Protein AF-A0A814KP02-F1 (afdb_monomer_lite)

Radius of gyration: 24.75 Å; chains: 1; bounding box: 34×53×84 Å

Secondary structure (DSSP, 8-state):
-------------PPP-HHHHHHHHHHHHHHHHHHHHHHHHHHHHHHHHHTT---HHHHHHHHHHHHHHHHHHHHHHHHH-HHHHHH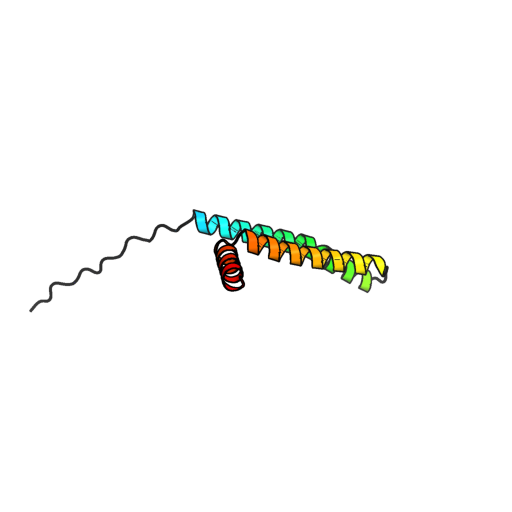HHHHHHHH-

pLDDT: mean 78.72, std 12.45, range [43.44, 91.38]

Sequence (96 aa):
MYFLRQQPRVKPFAPINISRNLRVLHNIMINVVIMSVAGAPSFVITICILAGQVTDETVIYCNLFTLFGVVLITVTSFFLTKNAKKSFVNLIQCLK

Foldseek 3Di:
DDDPDDDPPPPPDDPDPVVVVVLVVVLVVVLVVLCCVLCVLVVVVVVCVVVVNDDPVSVVVSVVSNVVSVVVNVVSCCVSDPVNVVVVVVVVVVVD

Organism: NCBI:txid433720

Structure (mmCIF, N/CA/C/O backbone):
data_AF-A0A814KP02-F1
#
_entry.id   AF-A0A814KP02-F1
#
loop_
_atom_site.group_PDB
_atom_site.id
_atom_site.type_symbol
_atom_site.label_atom_id
_atom_site.label_alt_id
_atom_site.label_comp_id
_atom_site.label_asym_id
_atom_site.label_entity_id
_atom_site.label_seq_id
_atom_site.pdbx_PDB_ins_code
_atom_site.Cartn_x
_atom_site.Cartn_y
_atom_site.Cartn_z
_atom_site.occupancy
_atom_site.B_iso_or_equiv
_atom_site.auth_seq_id
_atom_site.auth_comp_id
_atom_site.auth_asym_id
_atom_site.auth_atom_id
_atom_site.pdbx_PDB_model_num
ATOM 1 N N . MET A 1 1 ? -4.187 -29.015 64.260 1.00 43.44 1 MET A N 1
ATOM 2 C CA . MET A 1 1 ? -4.719 -30.040 63.331 1.00 43.44 1 MET A CA 1
ATOM 3 C C . MET A 1 1 ? -6.184 -29.703 63.088 1.00 43.44 1 MET A C 1
ATOM 5 O O . MET A 1 1 ? -6.888 -29.586 64.070 1.00 43.44 1 MET A O 1
ATOM 9 N N . TYR A 1 2 ? -6.725 -29.432 61.905 1.00 50.12 2 TYR A N 1
ATOM 10 C CA . TYR A 1 2 ? -6.247 -29.438 60.526 1.00 50.12 2 TYR A CA 1
ATOM 11 C C . TYR A 1 2 ? -6.974 -28.307 59.780 1.00 50.12 2 TYR A C 1
ATOM 13 O O . TYR A 1 2 ? -8.149 -28.049 60.022 1.00 50.12 2 TYR A O 1
ATOM 21 N N . PHE A 1 3 ? -6.255 -27.637 58.884 1.00 60.34 3 PHE A N 1
ATOM 22 C CA . PHE A 1 3 ? -6.766 -26.609 57.985 1.00 60.34 3 PHE A CA 1
ATOM 23 C C . PHE A 1 3 ? -7.896 -27.160 57.100 1.00 60.34 3 PHE A C 1
ATOM 25 O O . PHE A 1 3 ? -7.688 -28.110 56.344 1.00 60.34 3 PHE A O 1
ATOM 32 N N . LEU A 1 4 ? -9.067 -26.519 57.128 1.00 62.56 4 LEU A N 1
ATOM 33 C CA . LEU A 1 4 ? -10.057 -26.641 56.060 1.00 62.56 4 LEU A CA 1
ATOM 34 C C . LEU A 1 4 ? -9.446 -26.031 54.791 1.00 62.56 4 LEU A C 1
ATOM 36 O O . LEU A 1 4 ? -9.329 -24.814 54.655 1.00 62.56 4 LEU A O 1
ATOM 40 N N . ARG A 1 5 ? -8.990 -26.909 53.890 1.00 53.16 5 ARG A N 1
ATOM 41 C CA . ARG A 1 5 ? -8.518 -26.590 52.538 1.00 53.16 5 ARG A CA 1
ATOM 42 C C . ARG A 1 5 ? -9.487 -25.619 51.856 1.00 53.16 5 ARG A C 1
ATOM 44 O O . ARG A 1 5 ? -10.624 -25.981 51.562 1.00 53.16 5 ARG A O 1
ATOM 51 N N . GLN A 1 6 ? -8.996 -24.425 51.530 1.00 53.00 6 GLN A N 1
ATOM 52 C CA . GLN A 1 6 ? -9.571 -23.598 50.476 1.00 53.00 6 GLN A CA 1
ATOM 53 C C . GLN A 1 6 ? -9.565 -24.425 49.188 1.00 53.00 6 GLN A C 1
ATOM 55 O O . GLN A 1 6 ? -8.506 -24.725 48.638 1.00 53.00 6 GLN A O 1
ATOM 60 N N . GLN A 1 7 ? -10.744 -24.838 48.726 1.00 47.59 7 GLN A N 1
ATOM 61 C CA . GLN A 1 7 ? -10.887 -25.357 47.375 1.00 47.59 7 GLN A CA 1
ATOM 62 C C . GLN A 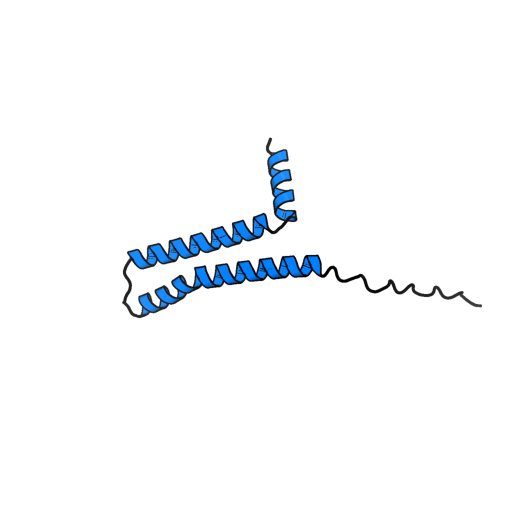1 7 ? -10.524 -24.224 46.403 1.00 47.59 7 GLN A C 1
ATOM 64 O O . GLN A 1 7 ? -11.161 -23.165 46.454 1.00 47.59 7 GLN A O 1
ATOM 69 N N . PRO A 1 8 ? -9.518 -24.393 45.528 1.00 54.91 8 PRO A N 1
ATOM 70 C CA . PRO A 1 8 ? -9.263 -23.428 44.475 1.00 54.91 8 PRO A CA 1
ATOM 71 C C . PRO A 1 8 ? -10.492 -23.410 43.562 1.00 54.91 8 PRO A C 1
ATOM 73 O O . PRO A 1 8 ? -10.756 -24.375 42.846 1.00 54.91 8 PRO A O 1
ATOM 76 N N . ARG A 1 9 ? -11.277 -22.323 43.600 1.00 53.31 9 ARG A N 1
ATOM 77 C CA . ARG A 1 9 ? -12.313 -22.055 42.594 1.00 53.31 9 ARG A CA 1
ATOM 78 C C . ARG A 1 9 ? -11.612 -21.878 41.254 1.00 53.31 9 ARG A C 1
ATOM 80 O O . ARG A 1 9 ? -11.190 -20.777 40.899 1.00 53.31 9 ARG A O 1
ATOM 87 N N . VAL A 1 10 ? -11.489 -22.979 40.524 1.00 56.06 10 VAL A N 1
ATOM 88 C CA . VAL A 1 10 ? -11.224 -22.980 39.091 1.00 56.06 10 VAL A CA 1
ATOM 89 C C . VAL A 1 10 ? -12.346 -22.155 38.470 1.00 56.06 10 VAL A C 1
ATOM 91 O O . VAL A 1 10 ? -13.504 -22.567 38.450 1.00 56.06 10 VAL A O 1
ATOM 94 N N . LYS A 1 11 ? -12.025 -20.922 38.068 1.00 61.44 11 LYS A N 1
ATOM 95 C CA . LYS A 1 11 ? -12.951 -20.092 37.301 1.00 61.44 11 LYS A CA 1
ATOM 96 C C . LYS A 1 11 ? -13.281 -20.871 36.021 1.00 61.44 11 LYS A C 1
ATOM 98 O O . LYS A 1 11 ? -12.344 -21.371 35.395 1.00 61.44 11 LYS A O 1
ATOM 103 N N . PRO A 1 12 ? -14.562 -21.006 35.636 1.00 61.50 12 PRO A N 1
ATOM 104 C CA . PRO A 1 12 ? -14.905 -21.631 34.368 1.00 61.50 12 PRO A CA 1
ATOM 105 C C . PRO A 1 12 ? -14.168 -20.904 33.240 1.00 61.50 12 PRO A C 1
ATOM 107 O O . PRO A 1 12 ? -13.996 -19.683 33.294 1.00 61.50 12 PRO A O 1
ATOM 110 N N . PHE A 1 13 ? -13.705 -21.676 32.255 1.00 55.47 13 PHE A N 1
ATOM 111 C CA . PHE A 1 13 ? -13.099 -21.186 31.022 1.00 55.47 13 PHE A CA 1
ATOM 112 C C . PHE A 1 13 ? -13.886 -19.978 30.510 1.00 55.47 13 PHE A C 1
ATOM 114 O O . PHE A 1 13 ? -15.077 -20.082 30.218 1.00 55.47 13 PHE A O 1
ATOM 121 N N . ALA A 1 14 ? -13.231 -18.817 30.464 1.00 58.84 14 ALA A N 1
ATOM 122 C CA . ALA A 1 14 ? -13.844 -17.602 29.957 1.00 58.84 14 ALA A CA 1
ATOM 123 C C . ALA A 1 14 ? -14.363 -17.880 28.534 1.00 58.84 14 ALA A C 1
ATOM 125 O O . ALA A 1 14 ? -13.587 -18.382 27.714 1.00 58.84 14 ALA A O 1
ATOM 126 N N . PRO A 1 15 ? -15.640 -17.588 28.219 1.00 60.50 15 PRO A N 1
ATOM 127 C CA . PRO A 1 15 ? -16.148 -17.764 26.868 1.00 60.50 15 PRO A CA 1
ATOM 128 C C . PRO A 1 15 ? -15.276 -16.936 25.924 1.00 60.50 15 PRO A C 1
ATOM 130 O O . PRO A 1 15 ? -15.190 -15.710 26.047 1.00 60.50 15 PRO A O 1
ATOM 133 N N . ILE A 1 16 ? -14.575 -17.620 25.015 1.00 61.16 16 ILE A N 1
ATOM 134 C CA . ILE A 1 16 ? -13.753 -16.977 23.994 1.00 61.16 16 ILE A CA 1
ATOM 135 C C . ILE A 1 16 ? -14.700 -16.073 23.210 1.00 61.16 16 ILE A C 1
ATOM 137 O O . ILE A 1 16 ? -15.686 -16.526 22.633 1.00 61.16 16 ILE A O 1
ATOM 141 N N . ASN A 1 17 ? -14.430 -14.772 23.241 1.00 59.81 17 ASN A N 1
ATOM 142 C CA . ASN A 1 17 ? -15.238 -13.748 22.592 1.00 59.81 17 ASN A CA 1
ATOM 143 C C . ASN A 1 17 ? -15.012 -13.806 21.065 1.00 59.81 17 ASN A C 1
ATOM 145 O O . ASN A 1 17 ? -14.349 -12.948 20.476 1.00 59.81 17 ASN A O 1
ATOM 149 N N . ILE A 1 18 ? -15.510 -14.881 20.440 1.00 63.28 18 ILE A N 1
ATOM 150 C CA . ILE A 1 18 ? -15.278 -15.283 19.041 1.00 63.28 18 ILE A CA 1
ATOM 151 C C . ILE A 1 18 ? -15.672 -14.166 18.071 1.00 63.28 18 ILE A C 1
ATOM 153 O O . ILE A 1 18 ? -14.963 -13.902 17.103 1.00 63.28 18 ILE A O 1
ATOM 157 N N . SER A 1 19 ? -16.749 -13.437 18.364 1.00 67.81 19 SER A N 1
ATOM 158 C CA . SER A 1 19 ? -17.257 -12.360 17.507 1.00 67.81 19 SER A CA 1
ATOM 159 C C . SER A 1 19 ? -16.301 -11.164 17.393 1.00 67.81 19 SER A C 1
ATOM 161 O O . SER A 1 19 ? -16.247 -10.506 16.350 1.00 67.81 19 SER A O 1
ATOM 163 N N . ARG A 1 20 ? -15.508 -10.879 18.435 1.00 67.50 20 ARG A N 1
ATOM 164 C CA . ARG A 1 20 ? -14.492 -9.818 18.404 1.00 67.50 20 ARG A CA 1
ATOM 165 C C . ARG A 1 20 ? -13.254 -10.261 17.628 1.00 67.50 20 ARG A C 1
ATOM 167 O O . ARG A 1 20 ? -12.740 -9.475 16.835 1.00 67.50 20 ARG A O 1
ATOM 174 N N . ASN A 1 21 ? -12.828 -11.511 17.804 1.00 74.44 21 ASN A N 1
ATOM 175 C CA . ASN A 1 21 ? -11.683 -12.074 17.086 1.00 74.44 21 ASN A CA 1
ATOM 176 C C . ASN A 1 21 ? -11.956 -12.207 15.583 1.00 74.44 21 ASN A C 1
ATOM 178 O O . ASN A 1 21 ? -11.088 -11.866 14.786 1.00 74.44 21 ASN A O 1
ATOM 182 N N . LEU A 1 22 ? -13.174 -12.589 15.184 1.00 81.31 22 LEU A N 1
ATOM 183 C CA . LEU A 1 22 ? -13.547 -12.693 13.770 1.00 81.31 22 LEU A CA 1
ATOM 184 C C . LEU A 1 22 ? -13.507 -11.329 13.058 1.00 81.31 22 LEU A C 1
ATOM 186 O O . LEU A 1 22 ? -13.059 -11.230 11.920 1.00 81.31 22 LEU A O 1
ATOM 190 N N . ARG A 1 23 ? -13.916 -10.255 13.750 1.00 80.56 23 ARG A N 1
ATOM 191 C CA . ARG A 1 23 ? -13.840 -8.883 13.223 1.00 80.56 23 ARG A CA 1
ATOM 192 C C . ARG A 1 23 ? -12.397 -8.415 13.052 1.00 80.56 23 ARG A C 1
ATOM 194 O O . ARG A 1 23 ? -12.073 -7.804 12.044 1.00 80.56 23 ARG A O 1
ATOM 201 N N . VAL A 1 24 ? -11.536 -8.700 14.030 1.00 80.06 24 VAL A N 1
ATOM 202 C CA . VAL A 1 24 ? -10.106 -8.370 13.937 1.00 80.06 24 VAL A CA 1
ATOM 203 C C . VAL A 1 24 ? -9.460 -9.138 12.785 1.00 80.06 24 VAL A C 1
ATOM 205 O O . VAL A 1 24 ? -8.749 -8.534 11.989 1.00 80.06 24 VAL A O 1
ATOM 208 N N . LEU A 1 25 ? -9.768 -10.430 12.644 1.00 84.69 25 LEU A N 1
ATOM 209 C CA . LEU A 1 25 ? -9.267 -11.255 11.549 1.00 84.69 25 LEU A CA 1
ATOM 210 C C . LEU A 1 25 ? -9.703 -10.716 10.180 1.00 84.69 25 LEU A C 1
ATOM 212 O O . LEU A 1 25 ? -8.872 -10.587 9.287 1.00 84.69 25 LEU A O 1
ATOM 216 N N . HIS A 1 26 ? -10.970 -10.326 10.033 1.00 85.88 26 HIS A N 1
ATOM 217 C CA . HIS A 1 26 ? -11.479 -9.723 8.799 1.00 85.88 26 HIS A CA 1
ATOM 218 C C . HIS A 1 26 ? -10.738 -8.420 8.446 1.00 85.88 26 HIS A C 1
ATOM 220 O O . HIS A 1 26 ? -10.359 -8.216 7.297 1.00 85.88 26 HIS A O 1
ATOM 226 N N . ASN A 1 27 ? -10.459 -7.563 9.434 1.00 82.75 27 ASN A N 1
ATOM 227 C CA . ASN A 1 27 ? -9.693 -6.332 9.212 1.00 82.75 27 ASN A CA 1
ATOM 228 C C . ASN A 1 27 ? -8.254 -6.622 8.761 1.00 82.75 27 ASN A C 1
ATOM 230 O O . ASN A 1 27 ? -7.739 -5.955 7.867 1.00 82.75 27 ASN A O 1
ATOM 234 N N . ILE A 1 28 ? -7.610 -7.621 9.375 1.00 86.75 28 ILE A N 1
ATOM 235 C CA . ILE A 1 28 ? -6.265 -8.060 8.986 1.00 86.75 28 ILE A CA 1
ATOM 236 C C . ILE A 1 28 ? -6.290 -8.572 7.544 1.00 86.75 28 ILE A C 1
ATOM 238 O O . ILE A 1 28 ? -5.441 -8.174 6.753 1.00 86.75 28 ILE A O 1
ATOM 242 N N . MET A 1 29 ? -7.285 -9.387 7.179 1.00 89.06 29 MET A N 1
ATOM 243 C CA . MET A 1 29 ? -7.434 -9.885 5.809 1.00 89.06 29 MET A CA 1
ATOM 244 C C . MET A 1 29 ? -7.582 -8.750 4.793 1.00 89.06 29 MET A C 1
ATOM 246 O O . MET A 1 29 ? -6.892 -8.767 3.777 1.00 89.06 29 MET A O 1
ATOM 250 N N . ILE A 1 30 ? -8.416 -7.740 5.070 1.00 88.56 30 ILE A N 1
ATOM 251 C CA . ILE A 1 30 ? -8.558 -6.578 4.178 1.00 88.56 30 ILE A CA 1
ATOM 252 C C . ILE A 1 30 ? -7.216 -5.854 4.015 1.00 88.56 30 ILE A C 1
ATOM 254 O O . ILE A 1 30 ? -6.815 -5.558 2.891 1.00 88.56 30 ILE A O 1
ATOM 258 N N . ASN A 1 31 ? -6.490 -5.606 5.108 1.00 86.75 31 ASN A N 1
ATOM 259 C CA . ASN A 1 31 ? -5.191 -4.933 5.042 1.00 86.75 31 ASN A CA 1
ATOM 260 C C . ASN A 1 31 ? -4.164 -5.728 4.223 1.00 86.75 31 ASN A C 1
ATOM 262 O O . ASN A 1 31 ? -3.428 -5.132 3.440 1.00 86.75 31 ASN A O 1
ATOM 266 N N . VAL A 1 32 ? -4.140 -7.058 4.359 1.00 89.19 32 VAL A N 1
ATOM 267 C CA . VAL A 1 32 ? -3.264 -7.929 3.558 1.00 89.19 32 VAL A CA 1
ATOM 268 C C . VAL A 1 32 ? -3.604 -7.815 2.074 1.00 89.19 32 VAL A C 1
ATOM 270 O O . VAL A 1 32 ? -2.702 -7.620 1.266 1.00 89.19 32 VAL A O 1
ATOM 273 N N . VAL A 1 33 ? -4.890 -7.857 1.714 1.00 91.38 33 VAL A N 1
ATOM 274 C CA . VAL A 1 33 ? -5.324 -7.700 0.317 1.00 91.38 33 VAL A CA 1
ATOM 275 C C . VAL A 1 33 ? -4.892 -6.343 -0.242 1.00 91.38 33 VAL A C 1
ATOM 277 O O . VAL A 1 33 ? -4.330 -6.291 -1.335 1.00 91.38 33 VAL A O 1
ATOM 280 N N . ILE A 1 34 ? -5.088 -5.255 0.510 1.00 89.19 34 ILE A N 1
ATOM 281 C CA . ILE A 1 34 ? -4.674 -3.916 0.067 1.00 89.19 34 ILE A CA 1
ATOM 282 C C . ILE A 1 34 ? -3.150 -3.853 -0.114 1.00 89.19 34 ILE A C 1
ATOM 284 O O . ILE A 1 34 ? -2.691 -3.334 -1.130 1.00 89.19 34 ILE A O 1
ATOM 288 N N . MET A 1 35 ? -2.363 -4.419 0.810 1.00 87.56 35 MET A N 1
ATOM 289 C CA . MET A 1 35 ? -0.901 -4.476 0.675 1.00 87.56 35 MET A CA 1
ATOM 290 C C . MET A 1 35 ? -0.460 -5.269 -0.555 1.00 87.56 35 MET A C 1
ATOM 292 O O . MET A 1 35 ? 0.433 -4.822 -1.272 1.00 87.56 35 MET A O 1
ATOM 296 N N . SER A 1 36 ? -1.077 -6.421 -0.823 1.00 89.50 36 SER A N 1
ATOM 297 C CA . SER A 1 36 ? -0.740 -7.240 -1.990 1.00 89.50 36 SER A CA 1
ATOM 298 C C . SER A 1 36 ? -1.052 -6.515 -3.297 1.00 89.50 36 SER A C 1
ATOM 300 O O . SER A 1 36 ? -0.207 -6.486 -4.190 1.00 89.50 36 SER A O 1
ATOM 302 N N . VAL A 1 37 ? -2.230 -5.892 -3.400 1.00 90.12 37 VAL A N 1
ATOM 303 C CA . VAL A 1 37 ? -2.641 -5.165 -4.609 1.00 90.12 37 VAL A CA 1
ATOM 304 C C . VAL A 1 37 ? -1.766 -3.934 -4.824 1.00 90.12 37 VAL A C 1
ATOM 306 O O . VAL A 1 37 ? -1.265 -3.744 -5.925 1.00 90.12 37 VAL A O 1
ATOM 309 N N . ALA A 1 38 ? -1.537 -3.128 -3.786 1.00 89.00 38 ALA A N 1
ATOM 310 C CA . ALA A 1 38 ? -0.747 -1.903 -3.890 1.00 89.00 38 ALA A CA 1
ATOM 311 C C . ALA A 1 38 ? 0.756 -2.156 -4.079 1.00 89.00 38 ALA A C 1
ATOM 313 O O . ALA A 1 38 ? 1.428 -1.377 -4.751 1.00 89.00 38 ALA A O 1
ATOM 314 N N . GLY A 1 39 ? 1.291 -3.232 -3.496 1.00 87.44 39 GLY A N 1
ATOM 315 C CA . GLY A 1 39 ? 2.712 -3.567 -3.564 1.00 87.44 39 GLY A CA 1
ATOM 316 C C . GLY A 1 39 ? 3.123 -4.283 -4.851 1.00 87.44 39 GLY A C 1
ATOM 317 O O . GLY A 1 39 ? 4.251 -4.100 -5.306 1.00 87.44 39 GLY A O 1
ATOM 318 N N . ALA A 1 40 ? 2.235 -5.071 -5.467 1.00 88.12 40 ALA A N 1
ATOM 319 C CA . ALA A 1 40 ? 2.569 -5.856 -6.659 1.00 88.12 40 ALA A CA 1
ATOM 320 C C . ALA A 1 40 ? 3.119 -5.013 -7.833 1.00 88.12 40 ALA A C 1
ATOM 322 O O . ALA A 1 40 ? 4.148 -5.403 -8.389 1.00 88.12 40 ALA A O 1
ATOM 323 N N . PRO A 1 41 ? 2.548 -3.839 -8.180 1.00 86.88 41 PRO A N 1
ATOM 324 C CA . PRO A 1 41 ? 3.095 -2.983 -9.235 1.00 86.88 41 PRO A CA 1
ATOM 325 C C . PRO A 1 41 ? 4.527 -2.514 -8.963 1.00 86.88 41 PRO A C 1
ATOM 327 O O . PRO A 1 41 ? 5.336 -2.474 -9.885 1.00 86.88 41 PRO A O 1
ATOM 330 N N . SER A 1 42 ? 4.873 -2.244 -7.699 1.00 84.00 42 SER A N 1
ATOM 331 C CA . SER A 1 42 ? 6.236 -1.860 -7.306 1.00 84.00 42 SER A CA 1
ATOM 332 C C . SER A 1 42 ? 7.257 -2.978 -7.554 1.00 84.00 42 SER A C 1
ATOM 334 O O . SER A 1 42 ? 8.378 -2.717 -7.991 1.00 84.00 42 SER A O 1
ATOM 336 N N . PHE A 1 43 ? 6.879 -4.242 -7.344 1.00 86.69 43 PHE A N 1
ATOM 337 C CA . PHE A 1 43 ? 7.752 -5.375 -7.672 1.00 86.69 43 PHE A CA 1
ATOM 338 C C . PHE A 1 43 ? 7.907 -5.554 -9.182 1.00 86.69 43 PHE A C 1
ATOM 340 O O . PHE A 1 43 ? 9.025 -5.726 -9.667 1.00 86.69 43 PHE A O 1
ATOM 347 N N . VAL A 1 44 ? 6.801 -5.472 -9.927 1.00 86.88 44 VAL A N 1
ATOM 348 C CA . VAL A 1 44 ? 6.811 -5.602 -11.392 1.00 86.88 44 VAL A CA 1
ATOM 349 C C . VAL A 1 44 ? 7.683 -4.519 -12.018 1.00 86.88 44 VAL A C 1
ATOM 351 O O . VAL A 1 44 ? 8.554 -4.836 -12.825 1.00 86.88 44 VAL A O 1
ATOM 354 N N . ILE A 1 45 ? 7.527 -3.260 -11.601 1.00 87.88 45 ILE A N 1
ATOM 355 C CA . ILE A 1 45 ? 8.323 -2.176 -12.175 1.00 87.88 45 ILE A CA 1
ATOM 356 C C . ILE A 1 45 ? 9.805 -2.302 -11.836 1.00 87.88 45 ILE A C 1
ATOM 358 O O . ILE A 1 45 ? 10.636 -2.025 -12.690 1.00 87.88 45 ILE A O 1
ATOM 362 N N . THR A 1 46 ? 10.153 -2.796 -10.644 1.00 85.25 46 THR A N 1
ATOM 363 C CA . THR A 1 46 ? 11.554 -3.064 -10.283 1.00 85.25 46 THR A CA 1
ATOM 364 C C . THR A 1 46 ? 12.193 -4.065 -11.251 1.00 85.25 46 THR A C 1
ATOM 366 O O . THR A 1 46 ? 13.311 -3.849 -11.716 1.00 85.25 46 THR A O 1
ATOM 369 N N . ILE A 1 47 ? 11.467 -5.128 -11.614 1.00 87.69 47 ILE A N 1
ATOM 370 C CA . ILE A 1 47 ? 11.928 -6.119 -12.597 1.00 87.69 47 ILE A CA 1
ATOM 371 C C . ILE A 1 47 ? 12.065 -5.479 -13.984 1.00 87.69 47 ILE A C 1
ATOM 373 O O . ILE A 1 47 ? 13.070 -5.690 -14.661 1.00 87.69 47 ILE A O 1
ATOM 377 N N . CYS A 1 48 ? 11.096 -4.660 -14.397 1.00 86.50 48 CYS A N 1
ATOM 378 C CA . CYS A 1 48 ? 11.153 -3.967 -15.683 1.00 86.50 48 CYS A CA 1
ATOM 379 C C . 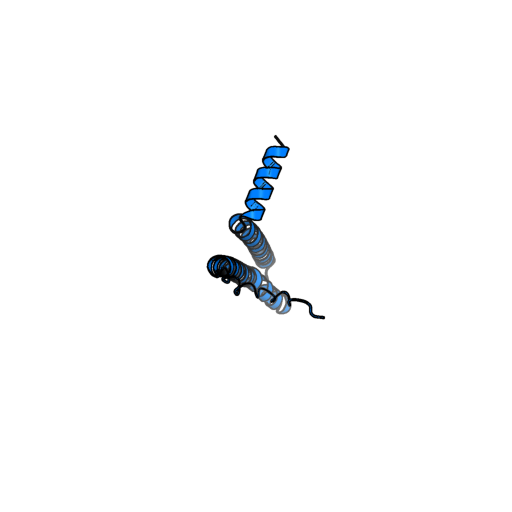CYS A 1 48 ? 12.314 -2.952 -15.748 1.00 86.50 48 CYS A C 1
ATOM 381 O O . CYS A 1 48 ? 12.941 -2.831 -16.801 1.00 86.50 48 CYS A O 1
ATOM 383 N N . ILE A 1 49 ? 12.636 -2.259 -14.644 1.00 86.69 49 ILE A N 1
ATOM 384 C CA . ILE A 1 49 ? 13.788 -1.343 -14.545 1.00 86.69 49 ILE A CA 1
ATOM 385 C C . ILE A 1 49 ? 15.081 -2.133 -14.757 1.00 86.69 49 ILE A C 1
ATOM 387 O O . ILE A 1 49 ? 15.916 -1.735 -15.566 1.00 86.69 49 ILE A O 1
ATOM 391 N N . LEU A 1 50 ? 15.227 -3.281 -14.086 1.00 84.19 50 LEU A N 1
ATOM 392 C CA . LEU A 1 50 ? 16.387 -4.164 -14.256 1.00 84.19 50 LEU A CA 1
ATOM 393 C C . LEU A 1 50 ? 16.509 -4.707 -15.689 1.00 84.19 50 LEU A C 1
ATOM 395 O O . LEU A 1 50 ? 17.619 -4.907 -16.173 1.00 84.19 50 LEU A O 1
ATOM 399 N N . ALA A 1 51 ? 15.383 -4.915 -16.373 1.00 87.50 51 ALA A N 1
ATOM 400 C CA . ALA A 1 51 ? 15.338 -5.334 -17.773 1.00 87.50 51 ALA A CA 1
ATOM 401 C C . ALA A 1 51 ? 15.558 -4.182 -18.779 1.00 87.50 51 ALA A C 1
ATOM 403 O O . ALA A 1 51 ? 15.622 -4.437 -19.981 1.00 87.50 51 ALA A O 1
ATOM 404 N N . GLY A 1 52 ? 15.653 -2.926 -18.321 1.00 85.00 52 GLY A N 1
ATOM 405 C CA . GLY A 1 52 ? 15.807 -1.748 -19.181 1.00 85.00 52 GLY A CA 1
ATOM 406 C C . GLY A 1 52 ? 14.560 -1.390 -20.003 1.00 85.00 52 GLY A C 1
ATOM 407 O O . GLY A 1 52 ? 14.679 -0.714 -21.021 1.00 85.00 52 GLY A O 1
ATOM 408 N N . GLN A 1 53 ? 13.370 -1.846 -19.594 1.00 80.75 53 GLN A N 1
ATOM 409 C CA . GLN A 1 53 ? 12.108 -1.703 -20.341 1.00 80.75 53 GLN A CA 1
ATOM 410 C C . GLN A 1 53 ? 11.113 -0.740 -19.668 1.00 80.75 53 GLN A C 1
ATOM 412 O O . GLN A 1 53 ? 9.911 -1.003 -19.647 1.00 80.75 53 GLN A O 1
ATOM 417 N N . VAL A 1 54 ? 11.588 0.353 -19.062 1.00 85.00 54 VAL A N 1
ATOM 418 C CA . VAL A 1 54 ? 10.748 1.250 -18.246 1.00 85.00 54 VAL A CA 1
ATOM 419 C C . VAL A 1 54 ? 10.842 2.692 -18.709 1.00 85.00 54 VAL A C 1
ATOM 421 O O . VAL A 1 54 ? 11.922 3.185 -19.017 1.00 85.00 54 VAL A O 1
ATOM 424 N N . THR A 1 55 ? 9.693 3.366 -18.728 1.00 84.69 55 THR A N 1
ATOM 425 C CA . THR A 1 55 ? 9.582 4.812 -18.942 1.00 84.69 55 THR A CA 1
ATOM 426 C C . THR A 1 55 ? 9.397 5.529 -17.605 1.00 84.69 55 THR A C 1
ATOM 428 O O . THR A 1 55 ? 8.752 4.996 -16.697 1.00 84.69 55 THR A O 1
ATOM 431 N N . ASP A 1 56 ? 9.896 6.759 -17.481 1.00 84.69 56 ASP A N 1
ATOM 432 C CA . ASP A 1 56 ? 9.794 7.542 -16.237 1.00 84.69 56 ASP A CA 1
ATOM 433 C C . ASP A 1 56 ? 8.340 7.722 -15.763 1.00 84.69 56 ASP A C 1
ATOM 435 O O . ASP A 1 56 ? 8.046 7.665 -14.568 1.00 84.69 56 ASP A O 1
ATOM 439 N N . GLU A 1 57 ? 7.397 7.847 -16.700 1.00 84.88 57 GLU A N 1
ATOM 440 C CA . GLU A 1 57 ? 5.967 7.961 -16.401 1.00 84.88 57 GLU A CA 1
ATOM 441 C C . GLU A 1 57 ? 5.425 6.726 -15.669 1.00 84.88 57 GLU A C 1
ATOM 443 O O . GLU A 1 57 ? 4.700 6.851 -14.680 1.00 84.88 57 GLU A O 1
ATOM 448 N N . THR A 1 58 ? 5.809 5.518 -16.099 1.00 84.50 58 THR A N 1
ATOM 449 C CA . THR A 1 58 ? 5.354 4.276 -15.450 1.00 84.50 58 THR A CA 1
ATOM 450 C C . THR A 1 58 ? 5.860 4.156 -14.011 1.00 84.50 58 THR A C 1
ATOM 452 O O . THR A 1 58 ? 5.129 3.659 -13.147 1.00 84.50 58 THR A O 1
ATOM 455 N N . VAL A 1 59 ? 7.060 4.678 -13.724 1.00 85.62 59 VAL A N 1
ATOM 456 C CA . VAL A 1 59 ? 7.632 4.729 -12.367 1.00 85.62 59 VAL A CA 1
ATOM 457 C C . VAL A 1 59 ? 6.813 5.653 -11.476 1.00 85.62 59 VAL A C 1
ATOM 459 O O . VAL A 1 59 ? 6.448 5.277 -10.358 1.00 85.62 59 VAL A O 1
ATOM 462 N N . ILE A 1 60 ? 6.463 6.836 -11.983 1.00 87.75 60 ILE A N 1
ATOM 463 C CA . ILE A 1 60 ? 5.636 7.805 -11.257 1.00 87.75 60 ILE A CA 1
ATOM 464 C C . ILE A 1 60 ? 4.264 7.200 -10.929 1.00 87.75 60 ILE A C 1
ATOM 466 O O . ILE A 1 60 ? 3.834 7.263 -9.774 1.00 87.75 60 ILE A O 1
ATOM 470 N N . TYR A 1 61 ? 3.601 6.554 -11.895 1.00 86.62 61 TYR A N 1
ATOM 471 C CA . TYR A 1 61 ? 2.298 5.925 -11.659 1.00 86.62 61 TYR A CA 1
ATOM 472 C C . TYR A 1 61 ? 2.363 4.792 -10.624 1.00 86.62 61 TYR A C 1
ATOM 474 O O . TYR A 1 61 ? 1.501 4.730 -9.744 1.00 86.62 61 TYR A O 1
ATOM 482 N N . CYS A 1 62 ? 3.393 3.937 -10.655 1.00 87.56 62 CYS A N 1
ATOM 483 C CA . CYS A 1 62 ? 3.556 2.873 -9.654 1.00 87.56 62 CYS A CA 1
ATOM 484 C C . CYS A 1 62 ? 3.801 3.425 -8.243 1.00 87.56 62 CYS A C 1
ATOM 486 O O . CYS A 1 62 ? 3.235 2.918 -7.267 1.00 87.56 62 CYS A O 1
ATOM 488 N N . ASN A 1 63 ? 4.591 4.493 -8.124 1.00 87.31 63 ASN A N 1
ATOM 489 C CA . ASN A 1 63 ? 4.842 5.144 -6.840 1.00 87.31 63 ASN A CA 1
ATOM 490 C C . ASN A 1 63 ? 3.571 5.793 -6.275 1.00 87.31 63 ASN A C 1
ATOM 492 O O . ASN A 1 63 ? 3.251 5.597 -5.099 1.00 87.31 63 ASN A O 1
ATOM 496 N N . LEU A 1 64 ? 2.803 6.504 -7.109 1.00 90.25 64 LEU A N 1
ATOM 497 C CA . LEU A 1 64 ? 1.514 7.083 -6.713 1.00 90.25 64 LEU A CA 1
ATOM 498 C C . LEU A 1 64 ? 0.511 6.004 -6.287 1.00 90.25 64 LEU A C 1
ATOM 500 O O . LEU A 1 64 ? -0.185 6.167 -5.284 1.00 90.25 64 LEU A O 1
ATOM 504 N N . PHE A 1 65 ? 0.471 4.881 -7.002 1.00 89.88 65 PHE A N 1
ATOM 505 C CA . PHE A 1 65 ? -0.398 3.757 -6.663 1.00 89.88 65 PHE A CA 1
ATOM 506 C C . PHE A 1 65 ? -0.021 3.113 -5.320 1.00 89.88 65 PHE A C 1
ATOM 508 O O . PHE A 1 65 ? -0.888 2.810 -4.498 1.00 89.88 65 PHE A O 1
ATOM 515 N N . THR A 1 66 ? 1.278 2.979 -5.051 1.00 89.56 66 THR A N 1
ATOM 516 C CA . THR A 1 66 ? 1.781 2.455 -3.773 1.00 89.56 66 THR A CA 1
ATOM 517 C C . THR A 1 66 ? 1.434 3.394 -2.615 1.00 89.56 66 THR A C 1
ATOM 519 O O . THR A 1 66 ? 0.926 2.944 -1.585 1.00 89.56 66 THR A O 1
ATOM 522 N N . LEU A 1 67 ? 1.624 4.707 -2.796 1.00 90.69 67 LEU A N 1
ATOM 523 C CA . LEU A 1 67 ? 1.206 5.735 -1.833 1.00 90.69 67 LEU A CA 1
ATOM 524 C C . LEU A 1 67 ? -0.295 5.652 -1.539 1.00 90.69 67 LEU A C 1
ATOM 526 O O . LEU A 1 67 ? -0.697 5.648 -0.374 1.00 90.69 67 LEU A O 1
ATOM 530 N N . PHE A 1 68 ? -1.123 5.522 -2.576 1.00 90.94 68 PHE A N 1
ATOM 531 C CA . PHE A 1 68 ? -2.569 5.369 -2.424 1.00 90.94 68 PHE A CA 1
ATOM 532 C C . PHE A 1 68 ? -2.941 4.128 -1.598 1.00 90.94 68 PHE A C 1
ATOM 534 O O . PHE A 1 68 ? -3.788 4.211 -0.706 1.00 90.94 68 PHE A O 1
ATOM 541 N N . GLY A 1 69 ? -2.260 3.000 -1.813 1.00 89.56 69 GLY A N 1
ATOM 542 C CA . GLY A 1 69 ? -2.434 1.795 -0.999 1.00 89.56 69 GLY A CA 1
ATOM 543 C C . GLY A 1 69 ? -2.127 2.006 0.485 1.00 89.56 69 GLY A C 1
ATOM 544 O O . GLY A 1 69 ? -2.893 1.568 1.344 1.00 89.56 69 GLY A O 1
ATOM 545 N N . VAL A 1 70 ? -1.051 2.731 0.806 1.00 89.19 70 VAL A N 1
ATOM 546 C CA . VAL A 1 70 ? -0.693 3.065 2.199 1.00 89.19 70 VAL A CA 1
ATOM 547 C C . VAL A 1 70 ? -1.763 3.943 2.855 1.00 89.19 7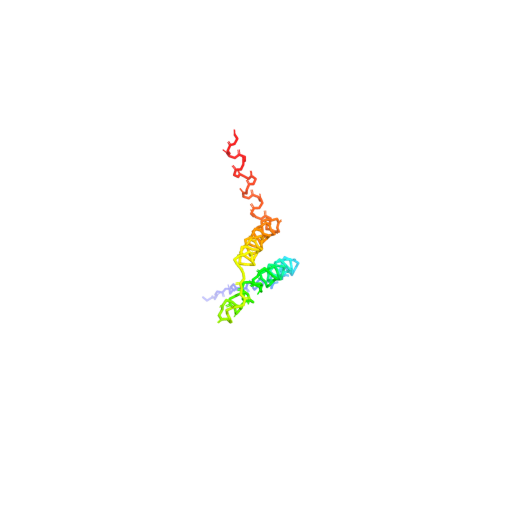0 VAL A C 1
ATOM 549 O O . VAL A 1 70 ? -2.149 3.701 4.007 1.00 89.19 70 VAL A O 1
ATOM 552 N N . VAL A 1 71 ? -2.293 4.927 2.121 1.00 90.69 71 VAL A N 1
ATOM 553 C CA . VAL A 1 71 ? -3.407 5.761 2.600 1.00 90.69 71 VAL A CA 1
ATOM 554 C C . VAL A 1 71 ? -4.655 4.906 2.837 1.00 90.69 71 VAL A C 1
ATOM 556 O O . VAL A 1 71 ? -5.298 5.021 3.880 1.00 90.69 71 VAL A O 1
ATOM 559 N N . LEU A 1 72 ? -4.979 3.983 1.931 1.00 88.50 72 LEU A N 1
ATOM 560 C CA . LE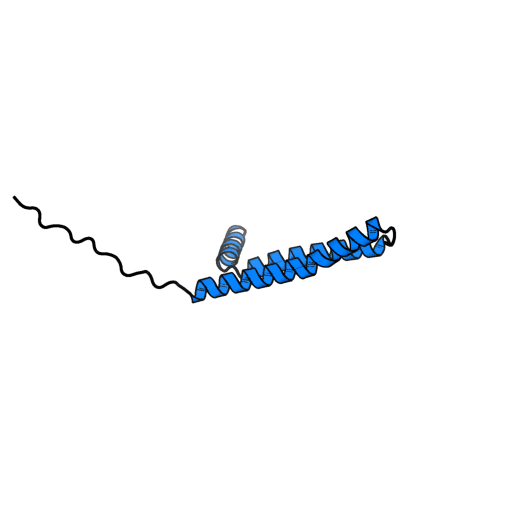U A 1 72 ? -6.122 3.086 2.105 1.00 88.50 72 LEU A CA 1
ATOM 561 C C . LEU A 1 72 ? -5.984 2.186 3.337 1.00 88.50 72 LEU A C 1
ATOM 563 O O . LEU A 1 72 ? -6.960 2.020 4.069 1.00 88.50 72 LEU A O 1
ATOM 567 N N . ILE A 1 73 ? -4.798 1.638 3.612 1.00 88.62 73 ILE A N 1
ATOM 568 C CA . ILE A 1 73 ? -4.553 0.803 4.802 1.00 88.62 73 ILE A CA 1
ATOM 569 C C . ILE A 1 73 ? -4.758 1.608 6.085 1.00 88.62 73 ILE A C 1
ATOM 571 O O . ILE A 1 73 ? -5.413 1.136 7.020 1.00 88.62 73 ILE A O 1
ATOM 575 N N . THR A 1 74 ? -4.214 2.825 6.141 1.00 85.00 74 THR A N 1
ATOM 576 C CA . THR A 1 74 ? -4.341 3.695 7.319 1.00 85.00 74 THR A CA 1
ATOM 577 C C . THR A 1 74 ? -5.791 4.111 7.548 1.00 85.00 74 THR A C 1
ATOM 579 O O . THR A 1 74 ? -6.289 3.973 8.667 1.00 85.00 74 THR A O 1
ATOM 582 N N . VAL A 1 75 ? -6.505 4.508 6.493 1.00 86.88 75 VAL A N 1
ATOM 583 C CA . VAL A 1 75 ? -7.941 4.825 6.538 1.00 86.88 75 VAL A CA 1
ATOM 584 C C . VAL A 1 75 ? -8.752 3.615 7.008 1.00 86.88 75 VAL A C 1
ATOM 586 O O . VAL A 1 75 ? -9.507 3.703 7.978 1.00 86.88 75 VAL A O 1
ATOM 589 N N . THR A 1 76 ? -8.558 2.458 6.381 1.00 85.06 76 THR A N 1
ATOM 590 C CA . THR A 1 76 ? -9.287 1.221 6.696 1.00 85.06 76 THR A CA 1
ATOM 591 C C . THR A 1 76 ? -9.056 0.802 8.149 1.00 85.06 76 THR A C 1
ATOM 593 O O . THR A 1 76 ? -10.004 0.542 8.895 1.00 85.06 76 THR A O 1
ATOM 596 N N . SER A 1 77 ? -7.805 0.846 8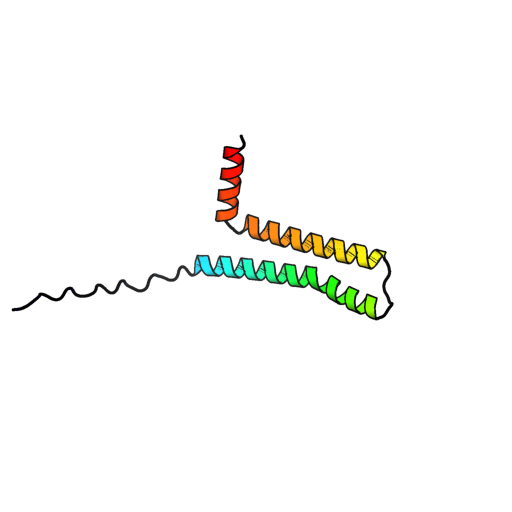.605 1.00 80.44 77 SER A N 1
ATOM 597 C CA . SER A 1 77 ? -7.437 0.531 9.989 1.00 80.44 77 SER A CA 1
ATOM 598 C C . SER A 1 77 ? -8.027 1.526 10.993 1.00 80.44 77 SER A C 1
ATOM 600 O O . SER A 1 77 ? -8.470 1.122 12.075 1.00 80.44 77 SER A O 1
ATOM 602 N N . PHE A 1 78 ? -8.089 2.811 10.637 1.00 79.56 78 PHE A N 1
ATOM 603 C CA . PHE A 1 78 ? -8.680 3.859 11.467 1.00 79.56 78 PHE A CA 1
ATOM 604 C C . PHE A 1 78 ? -10.195 3.676 11.641 1.00 79.56 78 PHE A C 1
ATOM 606 O O . PHE A 1 78 ? -10.697 3.703 12.768 1.00 79.56 78 PHE A O 1
ATOM 613 N N . PHE A 1 79 ? -10.928 3.423 10.552 1.00 76.94 79 PHE A N 1
ATOM 614 C CA . PHE A 1 79 ? -12.384 3.239 10.597 1.00 76.94 79 PHE A CA 1
ATOM 615 C C . PHE A 1 79 ? -12.804 1.938 11.289 1.00 76.94 79 PHE A C 1
ATOM 617 O O . PHE A 1 79 ? -13.823 1.908 11.988 1.00 76.94 79 PHE A O 1
ATOM 624 N N . LEU A 1 80 ? -12.021 0.870 11.135 1.00 72.25 80 LEU A N 1
ATOM 625 C CA . LEU A 1 80 ? -12.355 -0.437 11.697 1.00 72.25 80 LEU A CA 1
ATOM 626 C C . LEU A 1 80 ? -11.967 -0.576 13.179 1.00 72.25 80 LEU A C 1
ATOM 628 O O . LEU A 1 80 ? -12.531 -1.412 13.898 1.00 72.25 80 LEU A O 1
ATOM 632 N N . THR A 1 81 ? -11.063 0.270 13.678 1.00 74.00 81 THR A N 1
ATOM 633 C CA . THR A 1 81 ? -10.619 0.244 15.076 1.00 74.00 81 THR A CA 1
ATOM 634 C C . THR A 1 81 ? -11.428 1.227 15.922 1.00 74.00 81 THR A C 1
ATOM 636 O O . THR A 1 81 ? -11.101 2.406 16.035 1.00 74.00 81 THR A O 1
ATOM 639 N N . LYS A 1 82 ? -12.471 0.728 16.606 1.00 66.81 82 LYS A N 1
ATOM 640 C CA . LYS A 1 82 ? -13.319 1.535 17.516 1.00 66.81 82 LYS A CA 1
ATOM 641 C C . LYS A 1 82 ? -12.518 2.360 18.537 1.00 66.81 82 LYS A C 1
ATOM 643 O O . LYS A 1 82 ? -12.922 3.470 18.873 1.00 66.81 82 LYS A O 1
ATOM 648 N N . ASN A 1 83 ? -11.389 1.830 19.011 1.00 68.06 83 ASN A N 1
ATOM 649 C CA . ASN A 1 83 ? -10.515 2.519 19.961 1.00 68.06 83 ASN A CA 1
ATOM 650 C C . ASN A 1 83 ? -9.809 3.727 19.329 1.00 68.06 83 ASN A C 1
ATOM 652 O O . ASN A 1 83 ? -9.766 4.780 19.956 1.00 68.06 83 ASN A O 1
ATOM 656 N N . ALA A 1 84 ? -9.326 3.605 18.087 1.00 66.94 84 ALA A N 1
ATOM 657 C CA . ALA A 1 84 ? -8.672 4.697 17.366 1.00 66.94 84 ALA A CA 1
ATOM 658 C C . ALA A 1 84 ? -9.656 5.843 17.104 1.00 66.94 84 ALA A C 1
ATOM 660 O O . ALA A 1 84 ? -9.358 6.997 17.406 1.00 66.94 84 ALA A O 1
ATOM 661 N N . LYS A 1 85 ? -10.881 5.512 16.670 1.00 75.12 85 LYS A N 1
ATOM 662 C CA . LYS A 1 85 ? -11.955 6.495 16.486 1.00 75.12 85 LYS A CA 1
ATOM 663 C C . LYS A 1 85 ? -12.299 7.229 17.787 1.00 75.12 85 LYS A C 1
ATOM 665 O O . LYS A 1 85 ? -12.433 8.447 17.778 1.00 75.12 85 LYS A O 1
ATOM 670 N N . LYS A 1 86 ? -12.416 6.510 18.911 1.00 78.25 86 LYS A N 1
ATOM 671 C CA . LYS A 1 86 ? -12.694 7.119 20.224 1.00 78.25 86 LYS A CA 1
ATOM 672 C C . LYS A 1 86 ? -11.555 8.040 20.676 1.00 78.25 86 LYS A C 1
ATOM 674 O O . LYS A 1 86 ? -11.825 9.147 21.125 1.00 78.25 86 LYS A O 1
ATOM 679 N N . SER A 1 87 ? -10.301 7.611 20.514 1.00 76.38 87 SER A N 1
ATOM 680 C CA . SER A 1 87 ? -9.131 8.438 20.840 1.00 76.38 87 SER A CA 1
ATOM 681 C C . SER A 1 87 ? -9.076 9.711 19.996 1.00 76.38 87 SER A C 1
ATOM 683 O O . SER A 1 87 ? -8.783 10.778 20.521 1.00 76.38 87 SER A O 1
ATOM 685 N N . PHE A 1 88 ? -9.410 9.614 18.709 1.00 81.44 88 PHE A N 1
ATOM 686 C CA . PHE A 1 88 ? -9.435 10.760 17.804 1.00 81.44 88 PHE A CA 1
ATOM 687 C C . PHE A 1 88 ? -10.543 11.764 18.144 1.00 81.44 88 PHE A C 1
ATOM 689 O O . PHE A 1 88 ? -10.294 12.964 18.177 1.00 81.44 88 PHE A O 1
ATOM 696 N N . VAL A 1 89 ? -11.752 11.287 18.461 1.00 81.62 89 VAL A N 1
ATOM 697 C CA . VAL A 1 89 ? -12.851 12.161 18.910 1.00 81.62 89 VAL A CA 1
ATOM 698 C C . VAL A 1 89 ? -12.477 12.884 20.206 1.00 81.62 89 VAL A C 1
ATOM 700 O O . VAL A 1 89 ? -12.696 14.088 20.306 1.00 81.62 89 VAL A O 1
ATOM 703 N N . ASN A 1 90 ? -11.855 12.183 21.159 1.00 83.50 90 ASN A N 1
ATOM 704 C CA . ASN A 1 90 ? -11.367 12.799 22.395 1.00 83.50 90 ASN A CA 1
ATOM 705 C C . ASN A 1 90 ? -10.290 13.865 22.123 1.00 83.50 90 ASN A C 1
ATOM 707 O O . ASN A 1 90 ? -10.307 14.918 22.751 1.00 83.50 90 ASN A O 1
ATOM 711 N N . LEU A 1 91 ? -9.377 13.618 21.176 1.00 87.25 91 LEU A N 1
ATOM 712 C CA . LEU A 1 91 ? -8.352 14.589 20.784 1.00 87.25 91 LEU A CA 1
ATOM 713 C C . LEU A 1 91 ? -8.977 15.867 20.200 1.00 87.25 91 LEU A C 1
ATOM 715 O O . LEU A 1 91 ? -8.603 16.963 20.604 1.00 87.25 91 LEU A O 1
ATOM 719 N N . ILE A 1 92 ? -9.962 15.734 19.301 1.00 87.19 92 ILE A N 1
ATOM 720 C CA . ILE A 1 92 ? -10.693 16.879 18.726 1.00 87.19 92 ILE A CA 1
ATOM 721 C C . ILE A 1 92 ? -11.421 17.669 19.818 1.00 87.19 92 ILE A C 1
ATOM 723 O O . ILE A 1 92 ? -11.416 18.895 19.789 1.00 87.19 92 ILE A O 1
ATOM 727 N N . GLN A 1 93 ? -12.038 16.980 20.781 1.00 86.62 93 GLN A N 1
ATOM 728 C CA . GLN A 1 93 ? -12.729 17.630 21.897 1.00 86.62 93 GLN A CA 1
ATOM 729 C C . GLN A 1 93 ? -11.780 18.410 22.814 1.00 86.62 93 GLN A C 1
ATOM 731 O O . GLN A 1 93 ? -12.198 19.421 23.358 1.00 86.62 93 GLN A O 1
ATOM 736 N N . CYS A 1 94 ? -10.526 17.975 22.968 1.00 80.44 94 CYS A N 1
ATOM 737 C CA . CYS A 1 94 ? -9.506 18.720 23.714 1.00 80.44 94 CYS A CA 1
ATOM 738 C C . CYS A 1 94 ? -8.920 19.916 22.948 1.00 80.44 94 CYS A C 1
ATOM 740 O O . CYS A 1 94 ? -8.348 20.800 23.576 1.00 80.44 94 CYS A O 1
ATOM 742 N N . LEU A 1 95 ? -8.995 19.920 21.615 1.00 89.31 95 LEU A N 1
ATOM 743 C CA . LEU A 1 95 ? -8.465 20.993 20.763 1.00 89.31 95 LEU A CA 1
ATOM 744 C C . LEU A 1 95 ? -9.442 22.162 20.569 1.00 89.31 95 LEU A C 1
ATOM 746 O O . LEU A 1 95 ? -9.028 23.206 20.069 1.00 89.31 95 LEU A O 1
ATOM 750 N N . LYS A 1 96 ? -10.721 21.970 20.902 1.00 61.31 96 LYS A N 1
ATOM 751 C CA . LYS A 1 96 ? -11.775 22.984 20.812 1.00 61.31 96 LYS A CA 1
ATOM 752 C C . LYS A 1 96 ? -11.867 23.788 22.103 1.00 61.31 96 LYS A C 1
ATOM 754 O O . LYS A 1 96 ? -12.074 25.014 21.984 1.00 61.31 96 LYS A O 1
#